Protein AF-A0A962IKL3-F1 (afdb_monomer_lite)

Sequence (132 aa):
MSQRLLVATRKGLFVFGSTAQGWQLQQRHFLGDHVCQLLADPRDGRWYAALDLGHFGAKLQLSEDGGGRWRELPVPAFGEGEVVHLGDGKAPRPATLSKLWALAAGGPEQPERLWAGTIPADLFHVQVQELD

Radius of gyration: 16.61 Å; chains: 1; bounding box: 39×42×46 Å

pLDDT: mean 94.17, std 7.32, range [49.03, 98.81]

Structure (mmCIF, N/CA/C/O backbone):
data_AF-A0A962IKL3-F1
#
_entry.id   AF-A0A962IKL3-F1
#
loop_
_atom_site.group_PDB
_atom_site.id
_atom_site.type_symbol
_atom_site.label_atom_id
_atom_site.label_alt_id
_atom_site.label_comp_id
_atom_site.label_asym_id
_atom_site.label_entity_id
_atom_site.label_seq_id
_atom_site.pdbx_PDB_ins_code
_atom_site.Cartn_x
_atom_site.Cartn_y
_atom_site.Cartn_z
_atom_site.occupancy
_atom_site.B_iso_or_equiv
_atom_site.auth_seq_id
_atom_site.auth_comp_id
_atom_site.auth_asym_id
_atom_site.auth_atom_id
_atom_site.pdbx_PDB_model_num
ATOM 1 N N . MET A 1 1 ? -21.428 -1.697 13.833 1.00 56.88 1 MET A N 1
ATOM 2 C CA . MET A 1 1 ? -19.977 -1.915 13.639 1.00 56.88 1 MET A CA 1
ATOM 3 C C . MET A 1 1 ? -19.239 -0.725 14.228 1.00 56.88 1 MET A C 1
ATOM 5 O O . MET A 1 1 ? -19.737 0.386 14.085 1.00 56.88 1 MET A O 1
ATOM 9 N N . SER A 1 2 ? -18.127 -0.927 14.937 1.00 73.00 2 SER A N 1
ATOM 10 C CA . SER A 1 2 ? -17.316 0.195 15.423 1.00 73.00 2 SER A CA 1
ATOM 11 C C . SER A 1 2 ? -16.562 0.827 14.252 1.00 73.00 2 SER A C 1
ATOM 13 O O . SER A 1 2 ? -15.905 0.131 13.480 1.00 73.00 2 SER A O 1
ATOM 15 N N . GLN A 1 3 ? -16.684 2.146 14.104 1.00 90.44 3 GLN A N 1
ATOM 16 C CA . GLN A 1 3 ? -15.968 2.900 13.076 1.00 90.44 3 GLN A CA 1
ATOM 17 C C . GLN A 1 3 ? -14.462 2.832 13.364 1.00 90.44 3 GLN A C 1
ATOM 19 O O . GLN A 1 3 ? -14.041 3.031 14.511 1.00 90.44 3 GLN A O 1
ATOM 24 N N . ARG A 1 4 ? -13.658 2.571 12.328 1.00 94.31 4 ARG A N 1
ATOM 25 C CA . ARG A 1 4 ? -12.192 2.603 12.394 1.00 94.31 4 ARG A CA 1
ATOM 26 C C . ARG A 1 4 ? -11.652 3.707 11.494 1.00 94.31 4 ARG A C 1
ATOM 28 O O . ARG A 1 4 ? -12.149 3.899 10.390 1.00 94.31 4 ARG A O 1
ATOM 35 N N . LEU A 1 5 ? -10.618 4.393 11.965 1.00 96.69 5 LEU A N 1
ATOM 36 C CA . LEU A 1 5 ? -9.821 5.323 11.177 1.00 96.69 5 LEU A CA 1
ATOM 37 C C . LEU A 1 5 ? -8.415 4.745 11.059 1.00 96.69 5 LEU A C 1
ATOM 39 O O . LEU A 1 5 ? -7.759 4.485 12.069 1.00 96.69 5 LEU A O 1
ATOM 43 N N . LEU A 1 6 ? -7.962 4.550 9.826 1.00 97.88 6 LEU A N 1
ATOM 44 C CA . LEU A 1 6 ? -6.628 4.055 9.533 1.00 97.88 6 LEU A CA 1
ATOM 45 C C . LEU A 1 6 ? -5.759 5.218 9.054 1.00 97.88 6 LEU A C 1
ATOM 47 O O . LEU A 1 6 ? -6.107 5.902 8.095 1.00 97.88 6 LEU A O 1
ATOM 51 N N . VAL A 1 7 ? -4.640 5.453 9.733 1.00 98.31 7 VAL A N 1
ATOM 52 C CA . VAL A 1 7 ? -3.769 6.607 9.490 1.00 98.31 7 VAL A CA 1
ATOM 53 C C . VAL A 1 7 ? -2.383 6.120 9.089 1.00 98.31 7 VAL A C 1
ATOM 55 O O . VAL A 1 7 ? -1.595 5.687 9.931 1.00 98.31 7 VAL A O 1
ATOM 58 N N . ALA A 1 8 ? -2.098 6.185 7.789 1.00 98.25 8 ALA A N 1
ATOM 59 C CA . ALA A 1 8 ? -0.785 5.907 7.220 1.00 98.25 8 ALA A CA 1
ATOM 60 C C . ALA A 1 8 ? 0.136 7.129 7.362 1.00 98.25 8 ALA A C 1
ATOM 62 O O . ALA A 1 8 ? -0.274 8.266 7.123 1.00 98.25 8 ALA A O 1
ATOM 63 N N . THR A 1 9 ? 1.381 6.909 7.783 1.00 98.38 9 THR A N 1
ATOM 64 C CA . THR A 1 9 ? 2.346 7.982 8.042 1.00 98.38 9 THR A CA 1
ATOM 65 C C . THR A 1 9 ? 3.761 7.570 7.637 1.00 98.38 9 THR A C 1
ATOM 67 O O . THR A 1 9 ? 4.062 6.396 7.431 1.00 98.38 9 THR A O 1
ATOM 70 N N . ARG A 1 10 ? 4.697 8.529 7.660 1.00 97.81 10 ARG A N 1
ATOM 71 C CA . ARG A 1 10 ? 6.146 8.257 7.564 1.00 97.81 10 ARG A CA 1
ATOM 72 C C . ARG A 1 10 ? 6.739 7.492 8.759 1.00 97.81 10 ARG A C 1
ATOM 74 O O . ARG A 1 10 ? 7.946 7.283 8.784 1.00 97.81 10 ARG A O 1
ATOM 81 N N . LYS A 1 11 ? 5.941 7.174 9.781 1.00 98.12 11 LYS A N 1
ATOM 82 C CA . LYS A 1 11 ? 6.374 6.538 11.036 1.00 98.12 11 LYS A CA 1
ATOM 83 C C . LYS A 1 11 ? 5.562 5.287 11.389 1.00 98.12 11 LYS A C 1
ATOM 85 O O . LYS A 1 11 ? 5.696 4.786 12.505 1.00 98.12 11 LYS A O 1
ATOM 90 N N . GLY A 1 12 ? 4.733 4.812 10.468 1.00 98.50 12 GLY A N 1
ATOM 91 C CA . GLY A 1 12 ? 3.928 3.606 10.609 1.00 98.50 12 GLY A CA 1
ATOM 92 C C . GLY A 1 12 ? 2.452 3.831 10.309 1.00 98.50 12 GLY A C 1
ATOM 93 O O . GLY A 1 12 ? 2.031 4.914 9.886 1.00 98.50 12 GLY A O 1
ATOM 94 N N . LEU A 1 13 ? 1.671 2.783 10.554 1.00 98.81 13 LEU A N 1
ATOM 95 C CA . LEU A 1 13 ? 0.216 2.759 10.464 1.00 98.81 13 LEU A CA 1
ATOM 96 C C . LEU A 1 13 ? -0.393 2.780 11.870 1.00 98.81 13 LEU A C 1
ATOM 98 O O . LEU A 1 13 ? -0.058 1.953 12.718 1.00 98.81 13 LEU A O 1
ATOM 102 N N . PHE A 1 14 ? -1.328 3.699 12.096 1.00 98.69 14 PHE A N 1
ATOM 103 C CA . PHE A 1 14 ? -2.048 3.853 13.358 1.00 98.69 14 PHE A CA 1
ATOM 104 C C . PHE A 1 14 ? -3.542 3.628 13.138 1.00 98.69 14 PHE A C 1
ATOM 106 O O . PHE A 1 14 ? -4.137 4.229 12.244 1.00 98.69 14 PHE A O 1
ATOM 113 N N . VAL A 1 15 ? -4.151 2.776 13.961 1.00 98.19 15 VAL A N 1
ATOM 114 C CA . VAL A 1 15 ? -5.577 2.439 13.873 1.00 98.19 15 VAL A CA 1
ATOM 115 C C . VAL A 1 15 ? -6.300 3.024 15.069 1.00 98.19 15 VAL A C 1
ATOM 117 O O . VAL A 1 15 ? -6.011 2.663 16.210 1.00 98.19 15 VAL A O 1
ATOM 120 N N . PHE A 1 16 ? -7.268 3.895 14.814 1.00 98.06 16 PHE A N 1
ATOM 121 C CA . PHE A 1 16 ? -8.122 4.475 15.840 1.00 98.06 16 PHE A CA 1
ATOM 122 C C . PHE A 1 16 ? -9.513 3.853 15.779 1.00 98.06 16 PHE A C 1
ATOM 124 O O . PHE A 1 16 ? -10.072 3.660 14.701 1.00 98.06 16 PHE A O 1
ATOM 131 N N . GLY A 1 17 ? -10.081 3.562 16.944 1.00 97.00 17 GLY A N 1
ATOM 132 C CA . GLY A 1 17 ? -11.465 3.129 17.099 1.00 97.00 17 GLY A CA 1
ATOM 133 C C . GLY A 1 17 ? -12.310 4.243 17.702 1.00 97.00 17 GLY A C 1
ATOM 134 O O . GLY A 1 17 ? -11.843 4.966 18.584 1.00 97.00 17 GLY A O 1
ATOM 135 N N . SER A 1 18 ? -13.549 4.380 17.236 1.00 96.06 18 SER A N 1
ATOM 136 C CA . SER A 1 18 ? -14.517 5.304 17.831 1.00 96.06 18 SER A CA 1
ATOM 137 C C . SER A 1 18 ? -15.070 4.737 19.145 1.00 96.06 18 SER A C 1
ATOM 139 O O . SER A 1 18 ? -15.569 3.610 19.180 1.00 96.06 18 SER A O 1
ATOM 141 N N . THR A 1 19 ? -14.976 5.515 20.225 1.00 93.44 19 THR A N 1
ATOM 142 C CA . THR A 1 19 ? -15.557 5.224 21.544 1.00 93.44 19 THR A CA 1
ATOM 143 C C . THR A 1 19 ? -16.477 6.367 21.989 1.00 93.44 19 THR A C 1
ATOM 145 O O . THR A 1 19 ? -16.558 7.410 21.337 1.00 93.44 19 THR A O 1
ATOM 148 N N . ALA A 1 20 ? -17.156 6.206 23.131 1.00 94.25 20 ALA A N 1
ATOM 149 C CA . ALA A 1 20 ? -17.960 7.276 23.732 1.00 94.25 20 ALA A CA 1
ATOM 150 C C . ALA A 1 20 ? -17.129 8.523 24.104 1.00 94.25 20 ALA A C 1
ATOM 152 O O . ALA A 1 20 ? -17.668 9.619 24.206 1.00 94.25 20 ALA A O 1
ATOM 153 N N . GLN A 1 21 ? -15.815 8.363 24.281 1.00 93.62 21 GLN A N 1
ATOM 154 C CA . GLN A 1 21 ? -14.856 9.424 24.600 1.00 93.62 21 GLN A CA 1
ATOM 155 C C . GLN A 1 21 ? -14.138 9.958 23.346 1.00 93.62 21 GLN A C 1
ATOM 157 O O . GLN A 1 21 ? -13.119 10.637 23.458 1.00 93.62 21 GLN A O 1
ATOM 162 N N . GLY A 1 22 ? -14.634 9.635 22.148 1.00 95.31 22 GLY A N 1
ATOM 163 C CA . GLY A 1 22 ? -14.029 10.021 20.875 1.00 95.31 22 GLY A CA 1
ATOM 164 C C . GLY A 1 22 ? -13.109 8.948 20.291 1.00 95.31 22 GLY A C 1
ATOM 165 O O . GLY A 1 22 ? -13.239 7.761 20.577 1.00 95.31 22 GLY A O 1
ATOM 166 N N . TRP A 1 23 ? -12.196 9.355 19.411 1.00 97.00 23 TRP A N 1
ATOM 167 C CA . TRP A 1 23 ? -11.267 8.436 18.751 1.00 97.00 23 TRP A CA 1
ATOM 168 C C . TRP A 1 23 ? -10.115 8.055 19.680 1.00 97.00 23 TRP A C 1
ATOM 170 O O . TRP A 1 23 ? -9.402 8.921 20.177 1.00 97.00 23 TRP A O 1
ATOM 180 N N . GLN A 1 24 ? -9.913 6.755 19.880 1.00 97.50 24 GLN A N 1
ATOM 181 C CA . GLN A 1 24 ? -8.845 6.210 20.719 1.00 97.50 24 GLN A CA 1
ATOM 182 C C . GLN A 1 24 ? -7.924 5.323 19.889 1.00 97.50 24 GLN A C 1
ATOM 184 O O . GLN A 1 24 ? -8.398 4.536 19.069 1.00 97.50 24 GLN A O 1
ATOM 189 N N . LEU A 1 25 ? -6.614 5.440 20.100 1.00 97.75 25 LEU A N 1
ATOM 190 C CA . LEU A 1 25 ? -5.617 4.617 19.417 1.00 97.75 25 LEU A CA 1
ATOM 191 C C . LEU A 1 25 ? -5.717 3.163 19.897 1.00 97.75 25 LEU A C 1
ATOM 193 O O . LEU A 1 25 ? -5.526 2.893 21.079 1.00 97.75 25 LEU A O 1
ATOM 197 N N . GLN A 1 26 ? -5.991 2.241 18.978 1.00 97.19 26 GLN A N 1
ATOM 198 C CA . GLN A 1 26 ? -6.204 0.819 19.260 1.00 97.19 26 GLN A CA 1
ATOM 199 C C . GLN A 1 26 ? -5.001 -0.031 18.850 1.00 97.19 26 GLN A C 1
ATOM 201 O O . GLN A 1 26 ? -4.557 -0.885 19.612 1.00 97.19 26 GLN A O 1
ATOM 206 N N . GLN A 1 27 ? -4.457 0.199 17.651 1.00 97.75 27 GLN A N 1
ATOM 207 C CA . GLN A 1 27 ? -3.376 -0.620 17.092 1.00 97.75 27 GLN A CA 1
ATOM 208 C C . GLN A 1 27 ? -2.298 0.250 16.439 1.00 97.75 27 GLN A C 1
ATOM 210 O O . GLN A 1 27 ? -2.549 1.379 16.007 1.00 97.75 27 GLN A O 1
ATOM 215 N N . ARG A 1 28 ? -1.082 -0.295 16.381 1.00 98.50 28 ARG A N 1
ATOM 216 C CA . ARG A 1 28 ? 0.085 0.285 15.710 1.00 98.50 28 ARG A CA 1
ATOM 217 C C . ARG A 1 28 ? 0.741 -0.810 14.873 1.00 98.50 28 ARG A C 1
ATOM 219 O O . ARG A 1 28 ? 0.967 -1.899 15.394 1.00 98.50 28 ARG A O 1
ATOM 226 N N . HIS A 1 29 ? 1.074 -0.510 13.625 1.00 98.69 29 HIS A N 1
ATOM 227 C CA . HIS A 1 29 ? 1.765 -1.425 12.715 1.00 98.69 29 HIS A CA 1
ATOM 228 C C . HIS A 1 29 ? 2.921 -0.701 12.021 1.00 98.69 29 HIS A C 1
ATOM 230 O O . HIS A 1 29 ? 2.874 0.522 11.864 1.00 98.69 29 HIS A O 1
ATOM 236 N N . PHE A 1 30 ? 3.943 -1.455 11.605 1.00 98.44 30 PHE A N 1
ATOM 237 C CA . PHE A 1 30 ? 5.088 -0.942 10.838 1.00 98.44 30 PHE A CA 1
ATOM 238 C C . PHE A 1 30 ? 5.760 0.277 11.499 1.00 98.44 30 PHE A C 1
ATOM 240 O O . PHE A 1 30 ? 6.000 1.301 10.864 1.00 98.44 30 PHE A O 1
ATOM 247 N N . LEU A 1 31 ? 5.974 0.225 12.821 1.00 98.12 31 LEU A N 1
ATOM 248 C CA . LEU A 1 31 ? 6.517 1.365 13.563 1.00 98.12 31 LEU A CA 1
ATOM 249 C C . LEU A 1 31 ? 7.909 1.740 13.050 1.00 98.12 31 LEU A C 1
ATOM 251 O O . LEU A 1 31 ? 8.825 0.927 13.065 1.00 98.12 31 LEU A O 1
ATOM 255 N N . GLY A 1 32 ? 8.061 3.005 12.659 1.00 97.19 32 GLY A N 1
ATOM 256 C CA . GLY A 1 32 ? 9.295 3.535 12.079 1.00 97.19 32 GLY A CA 1
ATOM 257 C C . GLY A 1 32 ? 9.360 3.441 10.555 1.00 97.19 32 GLY A C 1
ATOM 258 O O . GLY A 1 32 ? 10.072 4.247 9.955 1.00 97.19 32 GLY A O 1
ATOM 259 N N . ASP A 1 33 ? 8.562 2.569 9.940 1.00 98.06 33 ASP A N 1
ATOM 260 C CA . ASP A 1 33 ? 8.484 2.436 8.490 1.00 98.06 33 ASP A CA 1
ATOM 261 C C . ASP A 1 33 ? 7.528 3.467 7.887 1.00 98.06 33 ASP A C 1
ATOM 263 O O . ASP A 1 33 ? 6.541 3.900 8.490 1.00 98.06 33 ASP A O 1
ATOM 267 N N . HIS A 1 34 ? 7.807 3.872 6.654 1.00 98.12 34 HIS A N 1
ATOM 268 C CA . HIS A 1 34 ? 6.949 4.792 5.927 1.00 98.12 34 HIS A CA 1
ATOM 269 C C . HIS A 1 34 ? 5.839 4.023 5.213 1.00 98.12 34 HIS A C 1
ATOM 271 O O . HIS A 1 34 ? 6.059 3.443 4.154 1.00 98.12 34 HIS A O 1
ATOM 277 N N . VAL A 1 35 ? 4.629 4.080 5.766 1.00 98.56 35 VAL A N 1
ATOM 278 C CA . VAL A 1 35 ? 3.411 3.607 5.102 1.00 98.56 35 VAL A CA 1
ATOM 279 C C . VAL A 1 35 ? 2.911 4.742 4.216 1.00 98.56 35 VAL A C 1
ATOM 281 O O . VAL A 1 35 ? 2.405 5.751 4.706 1.00 98.56 35 VAL A O 1
ATOM 284 N N . CYS A 1 36 ? 3.139 4.613 2.913 1.00 97.31 36 CYS A N 1
ATOM 285 C CA . CYS A 1 36 ? 2.906 5.679 1.942 1.00 97.31 36 CYS A CA 1
ATOM 286 C C . CYS A 1 36 ? 1.511 5.630 1.306 1.00 97.31 36 CYS A C 1
ATOM 288 O O . CYS A 1 36 ? 1.003 6.674 0.908 1.00 97.31 36 CYS A O 1
ATOM 290 N N . GLN A 1 37 ? 0.886 4.451 1.254 1.00 97.88 37 GLN A N 1
ATOM 291 C CA . GLN A 1 37 ? -0.506 4.267 0.844 1.00 97.88 37 GLN A CA 1
ATOM 292 C C . GLN A 1 37 ? -1.176 3.182 1.678 1.00 97.88 37 GLN A C 1
ATOM 294 O O . GLN A 1 37 ? -0.523 2.254 2.160 1.00 97.88 37 GLN A O 1
ATOM 299 N N . LEU A 1 38 ? -2.491 3.306 1.828 1.00 98.00 38 LEU A N 1
ATOM 300 C CA . LEU A 1 38 ? -3.318 2.337 2.525 1.00 98.00 38 LEU A CA 1
ATOM 301 C C . LEU A 1 38 ? -4.680 2.219 1.842 1.00 98.00 38 LEU A C 1
ATOM 303 O O . LEU A 1 38 ? -5.308 3.229 1.534 1.00 98.00 38 LEU A O 1
ATOM 307 N N . LEU A 1 39 ? -5.150 0.989 1.671 1.00 97.88 39 LEU A N 1
ATOM 308 C CA . LEU A 1 39 ? -6.472 0.672 1.152 1.00 97.88 39 LEU A CA 1
ATOM 309 C C . LEU A 1 39 ? -7.161 -0.307 2.104 1.00 97.88 39 LEU A C 1
ATOM 311 O O . LEU A 1 39 ? -6.649 -1.396 2.342 1.00 97.88 39 LEU A O 1
ATOM 315 N N . ALA A 1 40 ? -8.322 0.075 2.630 1.00 96.88 40 ALA A N 1
ATOM 316 C CA . ALA A 1 40 ? -9.276 -0.874 3.194 1.00 96.88 40 ALA A CA 1
ATOM 317 C C . ALA A 1 40 ? -10.269 -1.227 2.087 1.00 96.88 40 ALA A C 1
ATOM 319 O O . ALA A 1 40 ? -11.006 -0.356 1.621 1.00 96.88 40 ALA A O 1
ATOM 320 N N . ASP A 1 41 ? -10.238 -2.471 1.629 1.00 96.19 41 ASP A N 1
ATOM 321 C CA . ASP A 1 41 ? -11.052 -2.921 0.513 1.00 96.19 41 ASP A CA 1
ATOM 322 C C . ASP A 1 41 ? -12.525 -3.017 0.934 1.00 96.19 41 ASP A C 1
ATOM 324 O O . ASP A 1 41 ? -12.852 -3.752 1.869 1.00 96.19 41 ASP A O 1
ATOM 328 N N . PRO A 1 42 ? -13.439 -2.281 0.281 1.00 93.19 42 PRO A N 1
ATOM 329 C CA . PRO A 1 42 ? -14.848 -2.301 0.654 1.00 93.19 42 PRO A CA 1
ATOM 330 C C . PRO A 1 42 ? -15.548 -3.620 0.300 1.00 93.19 42 PRO A C 1
ATOM 332 O O . PRO A 1 42 ? -16.680 -3.824 0.734 1.00 93.19 42 PRO A O 1
ATOM 335 N N . ARG A 1 43 ? -14.922 -4.486 -0.506 1.00 94.75 43 ARG A N 1
ATOM 336 C CA . ARG A 1 43 ? -15.535 -5.721 -1.010 1.00 94.75 43 ARG A CA 1
ATOM 337 C C . ARG A 1 43 ? -15.456 -6.851 0.009 1.00 94.75 43 ARG A C 1
ATOM 339 O O . ARG A 1 43 ? -16.445 -7.543 0.219 1.00 94.75 43 ARG A O 1
ATOM 346 N N . ASP A 1 44 ? -14.301 -7.013 0.646 1.00 93.00 44 ASP A N 1
ATOM 347 C CA . ASP A 1 44 ? -14.013 -8.123 1.565 1.00 93.00 44 ASP A CA 1
ATOM 348 C C . ASP A 1 44 ? -13.426 -7.674 2.918 1.00 93.00 44 ASP A C 1
ATOM 350 O O . ASP A 1 44 ? -13.274 -8.484 3.830 1.00 93.00 44 ASP A O 1
ATOM 354 N N . GLY A 1 45 ? -13.140 -6.380 3.092 1.00 92.88 45 GLY A N 1
ATOM 355 C CA . GLY A 1 45 ? -12.583 -5.826 4.324 1.00 92.88 45 GLY A CA 1
ATOM 356 C C . GLY A 1 45 ? -11.074 -6.024 4.487 1.00 92.88 45 GLY A C 1
ATOM 357 O O . GLY A 1 45 ? -10.538 -5.612 5.522 1.00 92.88 45 GLY A O 1
ATOM 358 N N . ARG A 1 46 ? -10.379 -6.603 3.495 1.00 96.00 46 ARG A N 1
ATOM 359 C CA . ARG A 1 46 ? -8.917 -6.751 3.510 1.00 96.00 46 ARG A CA 1
ATOM 360 C C . ARG A 1 46 ? -8.230 -5.390 3.565 1.00 96.00 46 ARG A C 1
ATOM 362 O O . ARG A 1 46 ? -8.692 -4.406 2.987 1.00 96.00 46 ARG A O 1
ATOM 369 N N . TRP A 1 47 ? -7.110 -5.315 4.275 1.00 97.88 47 TRP A N 1
ATOM 370 C CA . TRP A 1 47 ? -6.283 -4.113 4.356 1.00 97.88 47 TRP A CA 1
ATOM 371 C C . TRP A 1 47 ? -4.994 -4.309 3.578 1.00 97.88 47 TRP A C 1
ATOM 373 O O . TRP A 1 47 ? -4.277 -5.282 3.790 1.00 97.88 47 TRP A O 1
ATOM 383 N N . TYR A 1 48 ? -4.661 -3.331 2.748 1.00 98.44 48 TYR A N 1
ATOM 384 C CA . TYR A 1 48 ? -3.427 -3.289 1.984 1.00 98.44 48 TYR A CA 1
ATOM 385 C C . TYR A 1 48 ? -2.622 -2.065 2.390 1.00 98.44 48 TYR A C 1
ATOM 387 O O . TYR A 1 48 ? -3.120 -0.944 2.299 1.00 98.44 48 TYR A O 1
ATOM 395 N N . ALA A 1 49 ? -1.381 -2.264 2.821 1.00 98.62 49 ALA A N 1
ATOM 396 C CA . ALA A 1 49 ? -0.456 -1.199 3.183 1.00 98.62 49 ALA A CA 1
ATOM 397 C C . ALA A 1 49 ? 0.746 -1.215 2.236 1.00 98.62 49 ALA A C 1
ATOM 399 O O . ALA A 1 49 ? 1.482 -2.199 2.179 1.00 98.62 49 ALA A O 1
ATOM 400 N N . ALA A 1 50 ? 0.962 -0.121 1.506 1.00 98.50 50 ALA A N 1
ATOM 401 C CA . ALA A 1 50 ? 2.177 0.064 0.727 1.00 98.50 50 ALA A CA 1
ATOM 402 C C . ALA A 1 50 ? 3.230 0.804 1.549 1.00 98.50 50 ALA A C 1
ATOM 404 O O . ALA A 1 50 ? 2.998 1.923 2.023 1.00 98.50 50 ALA A O 1
ATOM 405 N N . LEU A 1 51 ? 4.403 0.199 1.681 1.00 98.62 51 LEU A N 1
ATOM 406 C CA . LEU A 1 51 ? 5.539 0.764 2.391 1.00 98.62 51 LEU A CA 1
ATOM 407 C C . LEU A 1 51 ? 6.575 1.278 1.386 1.00 98.62 51 LEU A C 1
ATOM 409 O O . LEU A 1 51 ? 6.797 0.670 0.341 1.00 98.62 51 LEU A O 1
ATOM 413 N N . ASP A 1 52 ? 7.212 2.394 1.726 1.00 97.62 52 ASP A N 1
ATOM 414 C CA . ASP A 1 52 ? 8.343 2.994 1.014 1.00 97.62 52 ASP A CA 1
ATOM 415 C C . ASP A 1 52 ? 9.567 2.941 1.936 1.00 97.62 52 ASP A C 1
ATOM 417 O O . ASP A 1 52 ? 9.757 3.802 2.796 1.00 97.62 52 ASP A O 1
ATOM 421 N N . LEU A 1 53 ? 10.374 1.887 1.794 1.00 95.94 53 LEU A N 1
ATOM 422 C CA . LEU A 1 53 ? 11.471 1.569 2.712 1.00 95.94 53 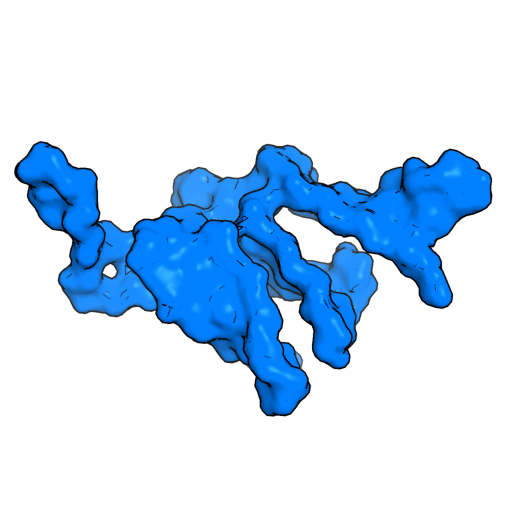LEU A CA 1
ATOM 423 C C . LEU A 1 53 ? 12.823 2.136 2.250 1.00 95.94 53 LEU A C 1
ATOM 425 O O . LEU A 1 53 ? 13.887 1.649 2.646 1.00 95.94 53 LEU A O 1
ATOM 429 N N . GLY A 1 54 ? 12.805 3.163 1.395 1.00 91.19 54 GLY A N 1
ATOM 430 C CA . GLY A 1 54 ? 14.013 3.795 0.875 1.00 91.19 54 GLY A CA 1
ATOM 431 C C . GLY A 1 54 ? 14.872 2.807 0.087 1.00 91.19 54 GLY A C 1
ATOM 432 O O . GLY A 1 54 ? 14.470 2.346 -0.977 1.00 91.19 54 GLY A O 1
ATOM 433 N N . HIS A 1 55 ? 16.056 2.468 0.608 1.00 90.62 55 HIS A N 1
ATOM 434 C CA . HIS A 1 55 ? 16.987 1.551 -0.064 1.00 90.62 55 HIS A CA 1
ATOM 435 C C . HIS A 1 55 ? 16.403 0.145 -0.283 1.00 90.62 55 HIS A C 1
ATOM 437 O O . HIS A 1 55 ? 16.767 -0.513 -1.252 1.00 90.62 55 HIS A O 1
ATOM 443 N N . PHE A 1 56 ? 15.472 -0.297 0.568 1.00 91.12 56 PHE A N 1
ATOM 444 C CA . PHE A 1 56 ? 14.818 -1.604 0.428 1.00 91.12 56 PHE A CA 1
ATOM 445 C C . PHE A 1 56 ? 13.625 -1.596 -0.544 1.00 91.12 56 PHE A C 1
ATOM 447 O O . PHE A 1 56 ? 13.019 -2.643 -0.777 1.00 91.12 56 PHE A O 1
ATOM 454 N N . GLY A 1 57 ? 13.299 -0.435 -1.121 1.00 93.06 57 GLY A N 1
ATOM 455 C CA . GLY A 1 57 ? 12.263 -0.280 -2.137 1.00 93.06 57 GLY A CA 1
ATOM 456 C C . GLY A 1 57 ? 10.831 -0.318 -1.601 1.00 93.06 57 GLY A C 1
ATOM 457 O O . GLY A 1 57 ? 10.573 -0.189 -0.400 1.00 93.06 57 GLY A O 1
ATOM 458 N N . ALA A 1 58 ? 9.889 -0.460 -2.535 1.00 97.50 58 ALA A N 1
ATOM 459 C CA . ALA A 1 58 ? 8.467 -0.549 -2.238 1.00 97.50 58 ALA A CA 1
ATOM 460 C C . ALA A 1 58 ? 8.080 -1.959 -1.774 1.00 97.50 58 ALA A C 1
ATOM 462 O O . ALA A 1 58 ? 8.510 -2.949 -2.366 1.00 97.50 58 ALA A O 1
ATOM 463 N N . LYS A 1 59 ? 7.218 -2.044 -0.760 1.00 97.94 59 LYS A N 1
ATOM 464 C CA . LYS A 1 59 ? 6.624 -3.297 -0.270 1.00 97.94 59 LYS A CA 1
ATOM 465 C C . LYS A 1 59 ? 5.110 -3.175 -0.213 1.00 97.94 59 LYS A C 1
ATOM 467 O O . LYS A 1 59 ? 4.601 -2.093 0.069 1.00 97.94 59 LYS A O 1
ATOM 472 N N . LEU A 1 60 ? 4.396 -4.272 -0.437 1.00 98.44 60 LEU A N 1
ATOM 473 C CA . LEU A 1 60 ? 2.946 -4.340 -0.280 1.00 98.44 60 LEU A CA 1
ATOM 474 C C . LEU A 1 60 ? 2.617 -5.383 0.782 1.00 98.44 60 LEU A C 1
ATOM 476 O O . LEU A 1 60 ? 3.054 -6.522 0.689 1.00 98.44 60 LEU A O 1
ATOM 480 N N . GLN A 1 61 ? 1.870 -4.985 1.800 1.00 98.50 61 GLN A N 1
ATOM 481 C CA . GLN A 1 61 ? 1.478 -5.843 2.911 1.00 98.50 61 GLN A CA 1
ATOM 482 C C . GLN A 1 61 ? -0.037 -6.020 2.886 1.00 98.50 61 GLN A C 1
ATOM 484 O O . GLN A 1 61 ? -0.761 -5.039 2.726 1.00 98.50 61 GLN A O 1
ATOM 489 N N . LEU A 1 62 ? -0.508 -7.248 3.066 1.00 98.00 62 LEU A N 1
ATOM 490 C CA . LEU A 1 62 ? -1.919 -7.610 3.148 1.00 98.00 62 LEU A CA 1
ATOM 491 C C . LEU A 1 62 ? -2.251 -8.098 4.558 1.00 98.00 62 LEU A C 1
ATOM 493 O O . LEU A 1 62 ? -1.542 -8.937 5.109 1.00 98.00 62 LEU A O 1
ATOM 497 N N . SER A 1 63 ? -3.357 -7.611 5.107 1.00 97.88 63 SER A N 1
ATOM 498 C CA . SER A 1 63 ? -3.993 -8.150 6.303 1.00 97.88 63 SER A CA 1
ATOM 499 C C . SER A 1 63 ? -5.449 -8.501 6.025 1.00 97.88 63 SER A C 1
ATOM 501 O O . SER A 1 63 ? -6.194 -7.713 5.447 1.00 97.88 63 SER A O 1
ATOM 503 N N . GLU A 1 64 ? -5.856 -9.684 6.472 1.00 96.25 64 GLU A N 1
ATOM 504 C CA . GLU A 1 64 ? -7.206 -10.232 6.272 1.00 96.25 64 GLU A CA 1
ATOM 505 C C . GLU A 1 64 ? -8.011 -10.260 7.580 1.00 96.25 64 GLU A C 1
ATOM 507 O O . GLU A 1 64 ? -9.199 -10.557 7.588 1.00 96.25 64 GLU A O 1
ATOM 512 N N . ASP A 1 65 ? -7.374 -9.912 8.698 1.00 96.12 65 ASP A N 1
ATOM 513 C CA . ASP A 1 65 ? -7.925 -9.969 10.054 1.00 96.12 65 ASP A CA 1
ATOM 514 C C . ASP A 1 65 ? -7.892 -8.598 10.755 1.00 96.12 65 ASP A C 1
ATOM 516 O O . ASP A 1 65 ? -7.875 -8.494 11.984 1.00 96.12 65 ASP A O 1
ATOM 520 N N . GLY A 1 66 ? -7.896 -7.512 9.974 1.00 95.50 66 GLY A N 1
ATOM 521 C CA . GLY A 1 66 ? -7.937 -6.145 10.493 1.00 95.50 66 GLY A CA 1
ATOM 522 C C . GLY A 1 66 ? -6.673 -5.753 11.265 1.00 95.50 66 GLY A C 1
ATOM 523 O O . GLY A 1 66 ? -6.758 -5.147 12.339 1.00 95.50 66 GLY A O 1
ATOM 524 N N . GLY A 1 67 ? -5.513 -6.118 10.723 1.00 96.88 67 GLY A N 1
ATOM 525 C CA . GLY A 1 67 ? -4.185 -5.796 11.238 1.00 96.88 67 GLY A CA 1
ATOM 526 C C . GLY A 1 67 ? -3.629 -6.797 12.253 1.00 96.88 67 GLY A C 1
ATOM 527 O O . GLY A 1 67 ? -2.561 -6.540 12.806 1.00 96.88 67 GLY A O 1
ATOM 528 N N . GLY A 1 68 ? -4.315 -7.911 12.527 1.00 97.19 68 GLY A N 1
ATOM 529 C CA . GLY A 1 68 ? -3.825 -8.949 13.440 1.00 97.19 68 GLY A CA 1
ATOM 530 C C . GLY A 1 68 ? -2.582 -9.659 12.898 1.00 97.19 68 GLY A C 1
ATOM 531 O O . GLY A 1 68 ? -1.611 -9.867 13.630 1.00 97.19 68 GLY A O 1
ATOM 532 N N . ARG A 1 69 ? -2.583 -9.963 11.600 1.00 97.38 69 ARG A N 1
ATOM 533 C CA . ARG A 1 69 ? -1.479 -10.556 10.845 1.00 97.38 69 ARG A CA 1
ATOM 534 C C . ARG A 1 69 ? -1.293 -9.831 9.521 1.00 97.38 69 ARG A C 1
ATOM 536 O O . ARG A 1 69 ? -2.252 -9.339 8.927 1.00 97.38 69 ARG A O 1
ATOM 543 N N . TRP A 1 70 ? -0.044 -9.797 9.068 1.00 98.12 70 TRP A N 1
ATOM 544 C CA . TRP A 1 70 ? 0.352 -9.207 7.795 1.00 98.12 70 TRP A CA 1
ATOM 545 C C . TRP A 1 70 ? 1.182 -10.209 6.999 1.00 98.12 70 TRP A C 1
ATOM 547 O O . TRP A 1 70 ? 2.087 -10.833 7.557 1.00 98.12 70 TRP A O 1
ATOM 557 N N . ARG A 1 71 ? 0.878 -10.348 5.708 1.00 96.75 71 ARG A N 1
ATOM 558 C CA . ARG A 1 71 ? 1.703 -11.073 4.736 1.00 96.75 71 ARG A CA 1
ATOM 559 C C . ARG A 1 71 ? 2.188 -10.132 3.647 1.00 96.75 71 ARG A C 1
ATOM 561 O O . ARG A 1 71 ? 1.425 -9.297 3.165 1.00 96.75 71 ARG A O 1
ATOM 568 N N . GLU A 1 72 ? 3.441 -10.295 3.248 1.00 97.06 72 GLU A N 1
ATOM 569 C CA . GLU A 1 72 ? 3.998 -9.546 2.127 1.00 97.06 72 GLU A CA 1
ATOM 570 C C . GLU A 1 72 ? 3.459 -10.114 0.812 1.00 97.06 72 GLU A C 1
ATOM 572 O O . GLU A 1 72 ? 3.482 -11.324 0.587 1.00 97.06 72 GLU A O 1
ATOM 577 N N . LEU A 1 73 ? 2.965 -9.228 -0.046 1.00 96.81 73 LEU A N 1
ATOM 578 C CA . LEU A 1 73 ? 2.590 -9.523 -1.420 1.00 96.81 73 LEU A CA 1
ATOM 579 C C . LEU A 1 73 ? 3.713 -9.089 -2.368 1.00 96.81 73 LEU A C 1
ATOM 581 O O . LEU A 1 73 ? 4.416 -8.111 -2.085 1.00 96.81 73 LEU A O 1
ATOM 585 N N . PRO A 1 74 ? 3.858 -9.757 -3.525 1.00 95.12 74 PRO A N 1
ATOM 586 C CA . PRO A 1 74 ? 4.719 -9.252 -4.579 1.00 95.12 74 PRO A CA 1
ATOM 587 C C . PRO A 1 74 ? 4.249 -7.863 -5.027 1.00 95.12 74 PRO A C 1
ATOM 589 O O . PRO A 1 74 ? 3.054 -7.570 -5.102 1.00 95.12 74 PRO A O 1
ATOM 592 N N . VAL A 1 75 ? 5.215 -7.007 -5.341 1.00 96.00 75 VAL A N 1
ATOM 593 C CA . VAL A 1 75 ? 4.971 -5.696 -5.949 1.00 96.00 75 VAL A CA 1
ATOM 594 C C . VAL A 1 75 ? 5.129 -5.794 -7.470 1.00 96.00 75 VAL A C 1
ATOM 596 O O . VAL A 1 75 ? 5.880 -6.654 -7.939 1.00 96.00 75 VAL A O 1
ATOM 599 N N . PRO A 1 76 ? 4.445 -4.944 -8.257 1.00 95.56 76 PRO A N 1
ATOM 600 C CA . PRO A 1 76 ? 4.659 -4.895 -9.698 1.00 95.56 76 PRO A CA 1
ATOM 601 C C . PRO A 1 76 ? 6.113 -4.554 -10.041 1.00 95.56 76 PRO A C 1
ATOM 603 O O . PRO A 1 76 ? 6.802 -3.860 -9.292 1.00 95.56 76 PRO A O 1
ATOM 606 N N . ALA A 1 77 ? 6.568 -5.016 -11.199 1.00 94.69 77 ALA A N 1
ATOM 607 C CA . ALA A 1 77 ? 7.890 -4.717 -11.725 1.00 94.69 77 ALA A CA 1
ATOM 608 C C . ALA A 1 77 ? 7.768 -4.206 -13.159 1.00 94.69 77 ALA A C 1
ATOM 610 O O . ALA A 1 77 ? 6.925 -4.678 -13.921 1.00 94.69 77 ALA A O 1
ATOM 611 N N . PHE A 1 78 ? 8.631 -3.255 -13.500 1.00 94.62 78 PHE A N 1
ATOM 612 C CA . PHE A 1 78 ? 8.834 -2.825 -14.878 1.00 94.62 78 PHE A CA 1
ATOM 613 C C . PHE A 1 78 ? 9.543 -3.932 -15.663 1.00 94.62 78 PHE A C 1
ATOM 615 O O . PHE A 1 78 ? 10.346 -4.687 -15.104 1.00 94.62 78 PHE A O 1
ATOM 622 N N . GLY A 1 79 ? 9.227 -4.029 -16.949 1.00 93.88 79 GLY A N 1
ATOM 623 C CA . GLY A 1 79 ? 9.848 -4.969 -17.870 1.00 93.88 79 GLY A CA 1
ATOM 624 C C . GLY A 1 79 ? 11.326 -4.661 -18.119 1.00 93.88 79 GLY A C 1
ATOM 625 O O . GLY A 1 79 ? 11.808 -3.541 -17.928 1.00 93.88 79 GLY A O 1
ATOM 626 N N . GLU A 1 80 ? 12.068 -5.668 -18.580 1.00 93.69 80 GLU A N 1
ATOM 627 C CA . GLU A 1 80 ? 13.457 -5.477 -18.996 1.00 93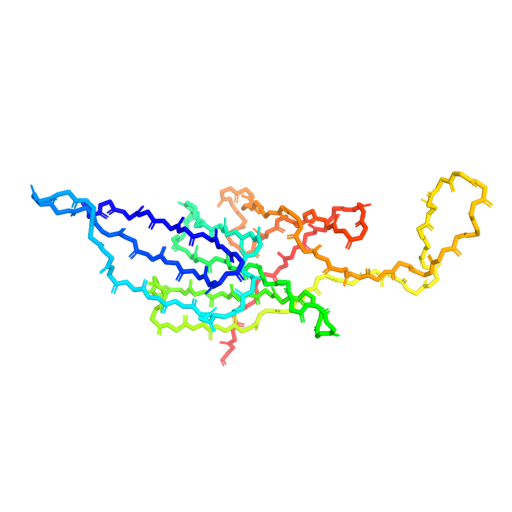.69 80 GLU A CA 1
ATOM 628 C C . GLU A 1 80 ? 13.539 -4.472 -20.158 1.00 93.69 80 GLU A C 1
ATOM 630 O O . GLU A 1 80 ? 12.790 -4.554 -21.130 1.00 93.69 80 GLU A O 1
ATOM 635 N N . GLY A 1 81 ? 14.455 -3.507 -20.051 1.00 92.50 81 GLY A N 1
ATOM 636 C CA . GLY A 1 81 ? 14.651 -2.469 -21.066 1.00 92.50 81 GLY A CA 1
ATOM 637 C C . GLY A 1 81 ? 13.659 -1.304 -21.004 1.00 92.50 81 GLY A C 1
ATOM 638 O O . GLY A 1 81 ? 13.844 -0.333 -21.738 1.00 92.50 81 GLY A O 1
ATOM 639 N N . GLU A 1 82 ? 12.656 -1.342 -20.120 1.00 94.69 82 GLU A N 1
ATOM 640 C CA . GLU A 1 82 ? 11.788 -0.187 -19.894 1.00 94.69 82 GLU A CA 1
ATOM 641 C C . GLU A 1 82 ? 12.576 0.969 -19.275 1.00 94.69 82 GLU A C 1
ATOM 643 O O . GLU A 1 82 ? 13.431 0.791 -18.400 1.00 94.69 82 GLU A O 1
ATOM 648 N N . VAL A 1 83 ? 12.294 2.184 -19.746 1.00 94.56 83 VAL A N 1
ATOM 649 C CA . VAL A 1 83 ? 13.002 3.395 -19.333 1.00 94.56 83 VAL A CA 1
ATOM 650 C C . VAL A 1 83 ? 12.044 4.513 -18.961 1.00 94.56 83 VAL A C 1
ATOM 652 O O . VAL A 1 83 ? 10.954 4.649 -19.506 1.00 94.56 83 VAL A O 1
ATOM 655 N N . VAL A 1 84 ? 12.500 5.373 -18.056 1.00 92.69 84 VAL A N 1
ATOM 656 C CA . VAL A 1 84 ? 11.829 6.616 -17.686 1.00 92.69 84 VAL A CA 1
ATOM 657 C C . VAL A 1 84 ? 12.537 7.794 -18.327 1.00 92.69 84 VAL A C 1
ATOM 659 O O . VAL A 1 84 ? 13.744 7.988 -18.149 1.00 92.69 84 VAL A O 1
ATOM 662 N N . HIS A 1 85 ? 11.758 8.634 -19.002 1.00 89.06 85 HIS A N 1
ATOM 663 C CA . HIS A 1 85 ? 12.197 9.937 -19.483 1.00 89.06 85 HIS A CA 1
ATOM 664 C C . HIS A 1 85 ? 12.014 10.982 -18.380 1.00 89.06 85 HIS A C 1
ATOM 666 O O . HIS A 1 85 ? 10.912 11.206 -17.890 1.00 89.06 85 HIS A O 1
ATOM 672 N N . LEU A 1 86 ? 13.108 11.628 -17.978 1.00 82.06 86 LEU A N 1
ATOM 673 C CA . LEU A 1 86 ? 13.146 12.494 -16.792 1.00 82.06 86 LEU A CA 1
ATOM 674 C C . LEU A 1 86 ? 12.897 13.979 -17.091 1.00 82.06 86 LEU A C 1
ATOM 676 O O . LEU A 1 86 ? 13.017 14.802 -16.185 1.00 82.06 86 LEU A O 1
ATOM 680 N N . GLY A 1 87 ? 12.596 14.318 -18.347 1.00 83.38 87 GLY A N 1
ATOM 681 C CA . GLY A 1 87 ? 12.535 15.701 -18.820 1.00 83.38 87 GLY A CA 1
ATOM 682 C C . GLY A 1 87 ? 13.907 16.390 -18.846 1.00 83.38 87 GLY A C 1
ATOM 683 O O . GLY A 1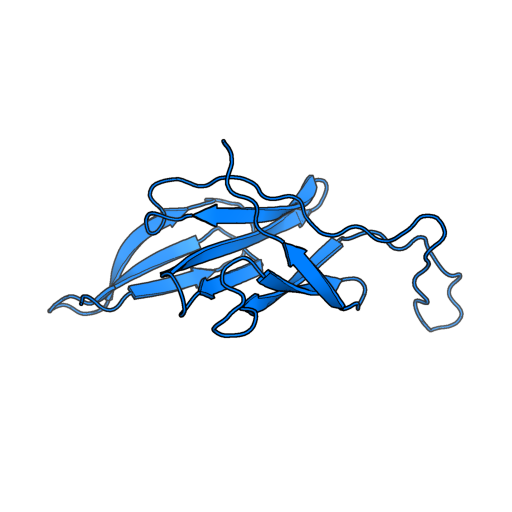 87 ? 14.947 15.771 -18.610 1.00 83.38 87 GLY A O 1
ATOM 684 N N . ASP A 1 88 ? 13.908 17.686 -19.157 1.00 85.62 88 ASP A N 1
ATOM 685 C CA . ASP A 1 88 ? 15.068 18.589 -19.049 1.00 85.62 88 ASP A CA 1
ATOM 686 C C . ASP A 1 88 ? 16.345 18.134 -19.783 1.00 85.62 88 ASP A C 1
ATOM 688 O O . ASP A 1 88 ? 17.460 18.392 -19.331 1.00 85.62 88 ASP A O 1
ATOM 692 N N . GLY A 1 89 ? 16.202 17.398 -20.891 1.00 86.19 89 GLY A N 1
ATOM 693 C CA . GLY A 1 89 ? 17.338 16.880 -21.663 1.00 86.19 89 GLY A CA 1
ATOM 694 C C . GLY A 1 89 ? 18.168 15.804 -20.948 1.00 86.19 89 GLY A C 1
ATOM 695 O O . GLY A 1 89 ? 19.240 15.439 -21.427 1.00 86.19 89 GLY A O 1
ATOM 696 N N . LYS A 1 90 ? 17.701 15.278 -19.810 1.00 89.00 90 LYS A N 1
ATOM 697 C CA . LYS A 1 90 ? 18.381 14.191 -19.095 1.00 89.00 90 LYS A CA 1
ATOM 698 C C . LYS A 1 90 ? 18.242 12.884 -19.873 1.00 89.00 90 LYS A C 1
ATOM 700 O O . LYS A 1 90 ? 17.171 12.576 -20.398 1.00 89.00 90 LYS A O 1
ATOM 705 N N . ALA A 1 91 ? 19.315 12.092 -19.888 1.00 91.44 91 ALA A N 1
ATOM 706 C CA . ALA A 1 91 ? 19.284 10.756 -20.470 1.00 91.44 91 ALA A CA 1
ATOM 707 C C . ALA A 1 91 ? 18.211 9.885 -19.778 1.00 91.44 91 ALA A C 1
ATOM 709 O O . ALA A 1 91 ? 18.048 9.990 -18.552 1.00 91.44 91 ALA A O 1
ATOM 710 N N . PRO A 1 92 ? 17.497 9.027 -20.532 1.00 92.94 92 PRO A N 1
ATOM 711 C CA . PRO A 1 92 ? 16.593 8.046 -19.949 1.00 92.94 92 PRO A CA 1
ATOM 712 C C . PRO A 1 92 ? 17.331 7.144 -18.959 1.00 92.94 92 PRO A C 1
ATOM 714 O O . PRO A 1 92 ? 18.528 6.888 -19.103 1.00 92.94 92 PRO A O 1
ATOM 717 N N . ARG A 1 93 ? 16.615 6.653 -17.950 1.00 93.00 93 ARG A N 1
ATOM 718 C CA . ARG A 1 93 ? 17.147 5.681 -16.984 1.00 93.00 93 ARG A CA 1
ATOM 719 C C . ARG A 1 93 ? 16.268 4.438 -16.962 1.00 93.00 93 ARG A C 1
ATOM 721 O O . ARG A 1 93 ? 15.082 4.585 -17.246 1.00 93.00 93 ARG A O 1
ATOM 728 N N . PRO A 1 94 ? 16.801 3.266 -16.579 1.00 94.38 94 PRO A N 1
ATOM 729 C CA . PRO A 1 94 ? 15.977 2.084 -16.360 1.00 94.38 94 PRO A CA 1
ATOM 730 C C . PRO A 1 94 ? 14.800 2.389 -15.432 1.00 94.38 94 PRO A C 1
ATOM 732 O O . PRO A 1 94 ? 14.963 3.062 -14.408 1.00 94.38 94 PRO A O 1
ATOM 735 N N . ALA A 1 95 ? 13.615 1.921 -15.808 1.00 94.44 95 ALA A N 1
ATOM 736 C CA . ALA A 1 95 ? 12.442 1.992 -14.962 1.00 94.44 95 ALA A CA 1
ATOM 737 C C . ALA A 1 95 ? 12.604 0.997 -13.806 1.00 94.44 95 ALA A C 1
ATOM 739 O O . ALA A 1 95 ? 12.969 -0.163 -13.980 1.00 94.44 95 ALA A O 1
ATOM 740 N N . THR A 1 96 ? 12.401 1.466 -12.582 1.00 93.38 96 THR A N 1
ATOM 741 C CA . THR A 1 96 ? 12.496 0.634 -11.381 1.00 93.38 96 THR A CA 1
ATOM 742 C C . THR A 1 96 ? 11.470 1.133 -10.390 1.00 93.38 96 THR A C 1
ATOM 744 O O . THR A 1 96 ? 11.372 2.341 -10.160 1.00 93.38 96 THR A O 1
ATOM 747 N N . LEU A 1 97 ? 10.696 0.214 -9.812 1.00 95.44 97 LEU A N 1
ATOM 748 C CA . LEU A 1 97 ? 9.651 0.571 -8.866 1.00 95.44 97 LEU A CA 1
ATOM 749 C C . LEU A 1 97 ? 10.269 1.218 -7.622 1.00 95.44 97 LEU A C 1
ATOM 751 O O . LEU A 1 97 ? 10.925 0.560 -6.818 1.00 95.44 97 LEU A O 1
ATOM 755 N N . SER A 1 98 ? 10.011 2.510 -7.445 1.00 93.94 98 SER A N 1
ATOM 756 C CA . SER A 1 98 ? 10.378 3.243 -6.236 1.00 93.94 98 SER A CA 1
ATOM 757 C C . SER A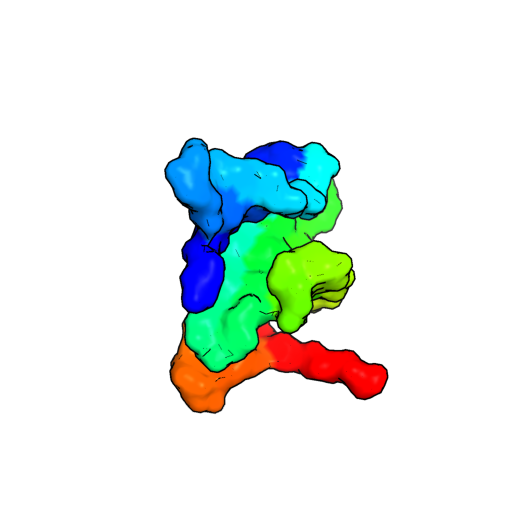 1 98 ? 9.242 3.258 -5.220 1.00 93.94 98 SER A C 1
ATOM 759 O O . SER A 1 98 ? 9.501 3.182 -4.023 1.00 93.94 98 SER A O 1
ATOM 761 N N . LYS A 1 99 ? 7.988 3.388 -5.671 1.00 96.25 99 LYS A N 1
ATOM 762 C CA . LYS A 1 99 ? 6.839 3.580 -4.778 1.00 96.25 99 LYS A CA 1
ATOM 763 C C . LYS A 1 99 ? 5.542 3.097 -5.404 1.00 96.25 99 LYS A C 1
ATOM 765 O O . LYS A 1 99 ? 5.326 3.317 -6.591 1.00 96.25 99 LYS A O 1
ATOM 770 N N . LEU A 1 100 ? 4.644 2.558 -4.584 1.00 97.88 100 LEU A N 1
ATOM 771 C CA . LEU A 1 100 ? 3.221 2.451 -4.910 1.00 97.88 100 LEU A CA 1
ATOM 772 C C . LEU A 1 100 ? 2.544 3.745 -4.447 1.00 97.88 100 LEU A C 1
ATOM 774 O O . LEU A 1 100 ? 2.325 3.962 -3.258 1.00 97.88 100 LEU A O 1
ATOM 778 N N . TRP A 1 101 ? 2.313 4.658 -5.384 1.00 96.44 101 TRP A N 1
ATOM 779 C CA . TRP A 1 101 ? 1.779 5.991 -5.114 1.00 96.44 101 TRP A CA 1
ATOM 780 C C . TRP A 1 101 ? 0.271 6.006 -4.898 1.00 96.44 101 TRP A C 1
ATOM 782 O O . TRP A 1 101 ? -0.221 6.870 -4.179 1.00 96.44 101 TRP A O 1
ATOM 792 N N . ALA A 1 102 ? -0.456 5.066 -5.496 1.00 97.62 102 ALA A N 1
ATOM 793 C CA . ALA A 1 102 ? -1.895 4.929 -5.332 1.00 97.62 102 ALA A CA 1
ATOM 794 C C . ALA A 1 102 ? -2.285 3.451 -5.321 1.00 97.62 102 ALA A C 1
ATOM 796 O O . ALA A 1 102 ? -1.689 2.652 -6.043 1.00 97.62 102 ALA A O 1
ATOM 797 N N . LEU A 1 103 ? -3.304 3.113 -4.533 1.00 97.94 103 LEU A N 1
ATOM 798 C CA . LEU A 1 103 ? -3.937 1.799 -4.517 1.00 97.94 103 LEU A CA 1
ATOM 799 C C . LEU A 1 103 ? -5.444 1.965 -4.687 1.00 97.94 103 LEU A C 1
ATOM 801 O O . LEU A 1 103 ? -6.049 2.834 -4.060 1.00 97.94 103 LEU A O 1
ATOM 805 N N . ALA A 1 104 ? -6.046 1.108 -5.500 1.00 97.88 104 ALA A N 1
ATOM 806 C CA . ALA A 1 104 ? -7.491 1.002 -5.617 1.00 97.88 104 ALA A CA 1
ATOM 807 C C . ALA A 1 104 ? -7.911 -0.462 -5.717 1.00 97.88 104 ALA A C 1
ATOM 809 O O . ALA A 1 104 ? -7.208 -1.288 -6.300 1.00 97.88 104 ALA A O 1
ATOM 810 N N . ALA A 1 105 ? -9.078 -0.769 -5.163 1.00 97.75 105 ALA A N 1
ATOM 811 C CA . ALA A 1 105 ? -9.734 -2.046 -5.380 1.00 97.75 105 ALA A CA 1
ATOM 812 C C . ALA A 1 105 ? -10.112 -2.206 -6.864 1.00 97.75 105 ALA A C 1
ATOM 814 O O . ALA A 1 105 ? -10.408 -1.228 -7.557 1.00 97.75 105 ALA A O 1
ATOM 815 N N . GLY A 1 106 ? -10.106 -3.441 -7.359 1.00 96.44 106 GLY A N 1
ATOM 816 C CA . GLY A 1 106 ? -10.757 -3.791 -8.619 1.00 96.44 106 GLY A CA 1
ATOM 817 C C . GLY A 1 106 ? -12.284 -3.655 -8.546 1.00 96.44 106 GLY A C 1
ATOM 818 O O . GLY A 1 106 ? -12.854 -3.159 -7.573 1.00 96.44 106 GLY A O 1
ATOM 819 N N . GLY A 1 107 ? -12.973 -4.133 -9.584 1.00 95.75 107 GLY A N 1
ATOM 820 C CA . GLY A 1 107 ? -14.440 -4.144 -9.598 1.00 95.75 107 GLY A CA 1
ATOM 821 C C . GLY A 1 107 ? -15.054 -5.052 -8.514 1.00 95.75 107 GLY A C 1
ATOM 822 O O . GLY A 1 107 ? -14.342 -5.884 -7.942 1.00 95.75 107 GLY A O 1
ATOM 823 N N . PRO A 1 108 ? -16.372 -4.944 -8.250 1.00 94.75 108 PRO A N 1
ATOM 824 C CA . PRO A 1 108 ? -17.079 -5.808 -7.294 1.00 94.75 108 PRO A CA 1
ATOM 825 C C . PRO A 1 108 ? -16.875 -7.309 -7.555 1.00 94.75 108 PRO A C 1
ATOM 827 O O . PRO A 1 108 ? -16.634 -8.063 -6.622 1.00 94.75 108 PRO A O 1
ATOM 830 N N . GLU A 1 109 ? -16.842 -7.710 -8.829 1.00 94.38 109 GLU A N 1
ATOM 831 C CA . GLU A 1 109 ? -16.639 -9.100 -9.277 1.00 94.38 109 GLU A CA 1
ATOM 832 C C . GLU A 1 109 ? -15.156 -9.520 -9.355 1.00 94.38 109 GLU A C 1
ATOM 834 O O . GLU A 1 109 ? -14.817 -10.525 -9.974 1.00 94.38 109 GLU A O 1
ATOM 839 N N . GLN A 1 110 ? -14.232 -8.720 -8.813 1.00 93.31 110 GLN A N 1
ATOM 840 C CA . GLN A 1 110 ? -12.786 -8.955 -8.924 1.00 93.31 110 GLN A CA 1
ATOM 841 C C . GLN A 1 110 ? -12.087 -8.882 -7.557 1.00 93.31 110 GLN A C 1
ATOM 843 O O . GLN A 1 110 ? -11.116 -8.130 -7.439 1.00 93.31 110 GLN A O 1
ATOM 848 N N . PRO A 1 111 ? -12.556 -9.600 -6.517 1.00 89.62 111 PRO A N 1
ATOM 849 C CA . PRO A 1 111 ? -12.110 -9.430 -5.124 1.00 89.62 111 PRO A CA 1
ATOM 850 C C . PRO A 1 111 ? -10.588 -9.543 -4.939 1.00 89.62 111 PRO A C 1
ATOM 852 O O . PRO A 1 111 ? -10.008 -8.874 -4.095 1.00 89.62 111 PRO A O 1
ATOM 855 N N . GLU A 1 112 ? -9.921 -10.303 -5.799 1.00 91.69 112 GLU A N 1
ATOM 856 C CA . GLU A 1 112 ? -8.473 -10.517 -5.781 1.00 91.69 112 GLU A CA 1
ATOM 857 C C . GLU A 1 112 ? -7.670 -9.517 -6.627 1.00 91.69 112 GLU A C 1
ATOM 859 O O . GLU A 1 112 ? -6.456 -9.644 -6.761 1.00 91.69 112 GLU A O 1
ATOM 864 N N . ARG A 1 113 ? -8.313 -8.525 -7.249 1.00 95.44 113 ARG A N 1
ATOM 865 C CA . ARG A 1 113 ? -7.624 -7.522 -8.068 1.00 95.44 113 ARG A CA 1
ATOM 866 C C . ARG A 1 113 ? -7.435 -6.219 -7.316 1.00 95.44 113 ARG A C 1
ATOM 868 O O . ARG A 1 113 ? -8.397 -5.664 -6.781 1.00 95.44 113 ARG A O 1
ATOM 875 N N . LEU A 1 114 ? -6.223 -5.683 -7.413 1.00 97.44 114 LEU A N 1
ATOM 876 C CA . LEU A 1 114 ? -5.891 -4.299 -7.097 1.00 97.44 114 LEU A CA 1
ATOM 877 C C . LEU A 1 114 ? -5.369 -3.573 -8.334 1.00 97.44 114 LEU A C 1
ATOM 879 O O . LEU A 1 114 ? -4.748 -4.178 -9.205 1.00 97.44 114 LEU A O 1
ATOM 883 N N . TRP A 1 115 ? -5.565 -2.262 -8.362 1.00 98.00 115 TRP A N 1
ATOM 884 C CA . TRP A 1 115 ? -4.856 -1.338 -9.235 1.00 98.00 115 TRP A CA 1
ATOM 885 C C . TRP A 1 115 ? -3.807 -0.587 -8.425 1.00 98.00 115 TRP A C 1
ATOM 887 O O . TRP A 1 115 ? -4.092 -0.110 -7.324 1.00 98.00 115 TRP A O 1
ATOM 897 N N . ALA A 1 116 ? -2.605 -0.471 -8.977 1.00 98.19 116 ALA A N 1
ATOM 898 C CA . ALA A 1 116 ? -1.482 0.200 -8.349 1.00 98.19 116 ALA A CA 1
ATOM 899 C C . ALA A 1 116 ? -0.890 1.242 -9.299 1.00 98.19 116 ALA A C 1
ATOM 901 O O . ALA A 1 116 ? -0.356 0.902 -10.353 1.00 98.19 116 ALA A O 1
ATOM 902 N N . GLY A 1 117 ? -0.976 2.512 -8.907 1.00 98.12 117 GLY A N 1
ATOM 903 C CA . GLY A 1 117 ? -0.227 3.587 -9.552 1.00 98.12 117 GLY A CA 1
ATOM 904 C C . GLY A 1 117 ? 1.168 3.679 -8.944 1.00 98.12 117 GLY A C 1
ATOM 905 O O . GLY A 1 117 ? 1.304 3.618 -7.719 1.00 98.12 117 GLY A O 1
ATOM 906 N N . THR A 1 118 ? 2.204 3.834 -9.764 1.00 97.50 118 THR A N 1
ATOM 907 C CA . THR A 1 118 ? 3.600 3.749 -9.306 1.00 97.50 118 THR A CA 1
ATOM 908 C C . THR A 1 118 ? 4.366 5.067 -9.401 1.00 97.50 118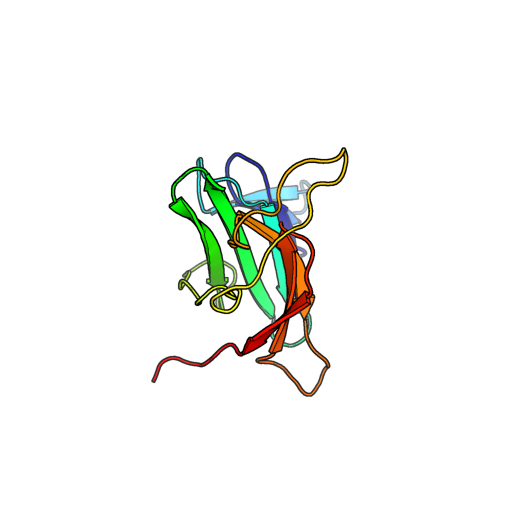 THR A C 1
ATOM 910 O O . THR A 1 118 ? 3.941 6.029 -10.038 1.00 97.50 118 THR A O 1
ATOM 913 N N . ILE A 1 119 ? 5.530 5.108 -8.749 1.00 94.25 119 ILE A N 1
ATOM 914 C CA . ILE A 1 119 ? 6.645 5.988 -9.112 1.00 94.25 119 ILE A CA 1
ATOM 915 C C . ILE A 1 119 ? 7.787 5.082 -9.577 1.00 94.25 119 ILE A C 1
ATOM 917 O O . ILE A 1 119 ? 8.209 4.228 -8.787 1.00 94.25 119 ILE A O 1
ATOM 921 N N . PRO A 1 120 ? 8.316 5.262 -10.798 1.00 94.06 120 PRO A N 1
ATOM 922 C CA . PRO A 1 120 ? 7.875 6.198 -11.845 1.00 94.06 120 PRO A CA 1
ATOM 923 C C . PRO A 1 120 ? 6.432 5.942 -12.319 1.00 94.06 120 PRO A C 1
ATOM 925 O O . PRO A 1 120 ? 5.871 4.890 -12.023 1.00 94.06 120 PRO A O 1
ATOM 928 N N . ALA A 1 121 ? 5.826 6.939 -12.974 1.00 93.81 121 ALA A N 1
ATOM 929 C CA . ALA A 1 121 ? 4.400 6.943 -13.300 1.00 93.81 121 ALA A CA 1
ATOM 930 C C . ALA A 1 121 ? 4.041 5.840 -14.301 1.00 93.81 121 ALA A C 1
ATOM 932 O O . ALA A 1 121 ? 4.437 5.907 -15.460 1.00 93.81 121 ALA A O 1
ATOM 933 N N . ASP A 1 122 ? 3.269 4.870 -13.828 1.00 95.25 122 ASP A N 1
ATOM 934 C CA . ASP A 1 122 ? 2.653 3.809 -14.617 1.00 95.25 122 ASP A CA 1
ATOM 935 C C . ASP A 1 122 ? 1.464 3.225 -13.828 1.00 95.25 122 ASP A C 1
ATOM 937 O O . ASP A 1 122 ? 1.274 3.552 -12.646 1.00 95.25 122 ASP A O 1
ATOM 941 N N . LEU A 1 123 ? 0.647 2.394 -14.475 1.00 97.00 123 LEU A N 1
ATOM 942 C CA . LEU A 1 123 ? -0.510 1.729 -13.888 1.00 97.00 123 LEU A CA 1
ATOM 943 C C . LEU A 1 123 ? -0.406 0.211 -14.047 1.00 97.00 123 LEU A C 1
ATOM 945 O O . LEU A 1 123 ? -0.507 -0.331 -15.145 1.00 97.00 123 LEU A O 1
ATOM 949 N N . PHE A 1 124 ? -0.333 -0.483 -12.916 1.00 97.12 124 PHE A N 1
ATOM 950 C CA . PHE A 1 124 ? -0.323 -1.939 -12.853 1.00 97.12 124 PHE A CA 1
ATOM 951 C C . PHE A 1 124 ? -1.630 -2.469 -12.272 1.00 97.12 124 PHE A C 1
ATOM 953 O O . PHE A 1 124 ? -2.294 -1.796 -11.479 1.00 97.12 124 PHE A O 1
ATOM 960 N N . HIS A 1 125 ? -1.961 -3.715 -12.603 1.00 94.94 125 HIS A N 1
ATOM 961 C CA . HIS A 1 125 ? -2.869 -4.506 -11.782 1.00 94.94 125 HIS A CA 1
ATOM 962 C C . HIS A 1 125 ? -2.073 -5.554 -11.002 1.00 94.94 125 HIS A C 1
ATOM 964 O O . HIS A 1 125 ? -1.106 -6.114 -11.513 1.00 94.94 125 HIS A O 1
ATOM 970 N N . VAL A 1 126 ? -2.491 -5.819 -9.769 1.00 93.88 126 VAL A N 1
ATOM 971 C CA . VAL A 1 126 ? -1.928 -6.859 -8.903 1.00 93.88 126 VAL A CA 1
ATOM 972 C C . VAL A 1 126 ? -3.013 -7.899 -8.665 1.00 93.88 126 VAL A C 1
ATOM 974 O O . VAL A 1 126 ? -4.130 -7.540 -8.287 1.00 93.88 126 VAL A O 1
ATOM 977 N N . GLN A 1 127 ? -2.688 -9.169 -8.907 1.00 93.00 127 GLN A N 1
ATOM 978 C CA . GLN A 1 127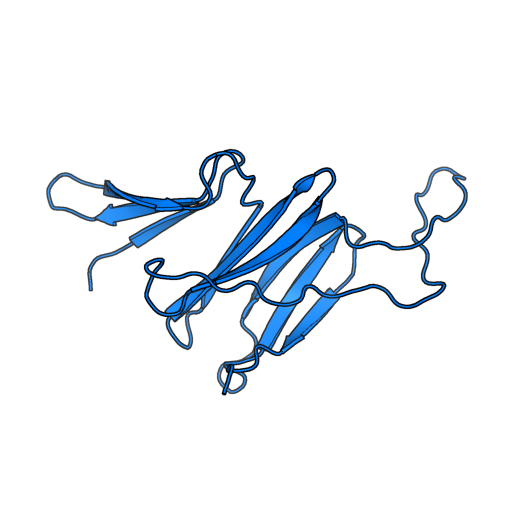 ? -3.546 -10.298 -8.562 1.00 93.00 127 GLN A CA 1
ATOM 979 C C . GLN A 1 127 ? -3.102 -10.845 -7.202 1.00 93.00 127 GLN A C 1
ATOM 981 O O . GLN A 1 127 ? -1.976 -11.317 -7.050 1.00 93.00 127 GLN A O 1
ATOM 986 N N . VAL A 1 128 ? -3.980 -10.750 -6.213 1.00 90.25 128 VAL A N 1
ATOM 987 C CA . VAL A 1 128 ? -3.783 -11.285 -4.869 1.00 90.25 128 VAL A CA 1
ATOM 988 C C . VAL A 1 128 ? -4.130 -12.766 -4.912 1.00 90.25 128 VAL A C 1
ATOM 990 O O . VAL A 1 128 ? -5.278 -13.120 -5.138 1.00 90.25 128 VAL A O 1
ATOM 993 N N . GLN A 1 129 ? -3.136 -13.626 -4.729 1.00 82.94 129 GLN A N 1
ATOM 994 C CA . GLN A 1 129 ? -3.341 -15.071 -4.660 1.00 82.94 129 GLN A CA 1
ATOM 995 C C . GLN A 1 129 ? -3.454 -15.495 -3.191 1.00 82.94 129 GLN A C 1
ATOM 997 O O . GLN A 1 129 ? -2.723 -14.993 -2.323 1.00 82.94 129 GLN A O 1
ATOM 1002 N N . GLU A 1 130 ? -4.374 -16.406 -2.885 1.00 71.94 130 GLU A N 1
ATOM 1003 C CA . GLU A 1 130 ? -4.357 -17.108 -1.603 1.00 71.94 130 GLU A CA 1
ATOM 1004 C C . GLU A 1 130 ? -3.150 -18.054 -1.561 1.00 71.94 130 GLU A C 1
ATOM 1006 O O . GLU A 1 130 ? -2.727 -18.591 -2.583 1.00 71.94 130 GLU A O 1
ATOM 1011 N N . LEU A 1 131 ? -2.518 -18.158 -0.392 1.00 61.06 131 LEU A N 1
ATOM 1012 C CA . LEU A 1 131 ? -1.469 -19.150 -0.175 1.00 61.06 131 LEU A CA 1
ATOM 1013 C C . LEU A 1 131 ? -2.181 -20.445 0.228 1.00 61.06 131 LEU A C 1
ATOM 1015 O O . LEU A 1 131 ? -2.970 -20.400 1.173 1.00 61.06 131 LEU A O 1
ATOM 1019 N N . ASP A 1 132 ? -1.919 -21.533 -0.499 1.00 49.03 132 ASP A N 1
ATOM 1020 C CA . ASP A 1 132 ? -2.398 -22.889 -0.177 1.00 49.03 132 ASP A CA 1
ATOM 1021 C C . ASP A 1 132 ? -1.964 -23.357 1.228 1.00 49.03 132 ASP A C 1
ATOM 1023 O O . ASP A 1 132 ? -0.832 -23.017 1.661 1.00 49.03 132 ASP A O 1
#

Secondary structure (DSSP, 8-state):
---EEEEEETTEEEEEEEETTEEEEEEEESTTS-EEEEEE-TTT--EEEEEE-GGG-EEEEEESSSSS--EEEPPP-PPTT-EE--STTPPPEE----EEEEEEE--TT-TTEEEEEEESS-EEEEE-PPP-

Foldseek 3Di:
DWDWDWDFAQAFIWIWTQDPVGTDTDDTGPGNWHQQDWDQAPQQRKIWTWTQRDVVAIWIWIDNPNPPDIDTDDDDFDDPPDWDDPDPPDDTDDDGFRTQNDKDADDNVQRQWIWTATVVGDIDIDGHDDDD